Protein AF-A0A968XTE6-F1 (afdb_monomer_lite)

Radius of gyration: 17.62 Å; chains: 1; bounding box: 47×29×56 Å

Secondary structure (DSSP, 8-state):
----------GGGS---PPPPSS-----------SS-SSGGGS--SS-HHHHHHHHTTS-HHHHHHHTHHHHT-------

Sequence (80 aa):
MDYLKFTNVDTAALIHRGKVPERDRYTLFYDYTSRLPRRPYYCKSSLPEPELSRVARVLNQRQRECVFWRESGRVRGSGG

Foldseek 3Di:
DDPPPPPVPPCVPDDDDDDDDPDDDDDDDDDDADLDHPCVVVVDDPDDPVVLVVVCVPDDPVVNCRSPSVVVPPDPPPDD

Structure (mmCIF, N/CA/C/O backbone):
data_AF-A0A968XTE6-F1
#
_entry.id   AF-A0A968XTE6-F1
#
loop_
_atom_site.group_PDB
_atom_site.id
_atom_site.type_symbol
_atom_site.label_atom_id
_atom_site.label_alt_id
_atom_site.label_comp_id
_atom_site.label_asym_id
_atom_site.label_entity_id
_atom_site.label_seq_id
_atom_site.pdbx_PDB_ins_code
_atom_site.Cartn_x
_atom_site.Cartn_y
_atom_site.Cartn_z
_atom_site.occupancy
_atom_site.B_iso_or_equiv
_atom_site.auth_seq_id
_atom_site.auth_comp_id
_atom_site.auth_asym_id
_atom_site.auth_atom_id
_atom_site.pdbx_PDB_model_num
ATOM 1 N N . MET A 1 1 ? 29.096 5.878 19.998 1.00 34.19 1 MET A N 1
ATOM 2 C CA . MET A 1 1 ? 28.011 4.942 19.637 1.00 34.19 1 MET A CA 1
ATOM 3 C C . MET A 1 1 ? 26.874 5.792 19.126 1.00 34.19 1 MET A C 1
ATOM 5 O O . MET A 1 1 ? 26.068 6.284 19.908 1.00 34.19 1 MET A O 1
ATOM 9 N N . ASP A 1 2 ? 26.920 6.079 17.832 1.00 31.14 2 ASP A N 1
ATOM 10 C CA . ASP A 1 2 ? 25.993 6.995 17.189 1.00 31.14 2 ASP A CA 1
ATOM 11 C C . ASP A 1 2 ? 24.642 6.309 17.043 1.00 31.14 2 ASP A C 1
ATOM 13 O O . ASP A 1 2 ? 24.516 5.260 16.410 1.00 31.14 2 ASP A O 1
ATOM 17 N N . TYR A 1 3 ? 23.624 6.892 17.669 1.00 36.44 3 TYR A N 1
ATOM 18 C CA . TYR A 1 3 ? 22.249 6.509 17.415 1.00 36.44 3 TYR A CA 1
ATOM 19 C C . TYR A 1 3 ? 21.955 6.798 15.944 1.00 36.44 3 TYR A C 1
ATOM 21 O O . TYR A 1 3 ? 21.807 7.953 15.541 1.00 36.44 3 TYR A O 1
ATOM 29 N N . LEU A 1 4 ? 21.853 5.736 15.145 1.00 32.56 4 LEU A N 1
ATOM 30 C CA . LEU A 1 4 ? 21.180 5.759 13.856 1.00 32.56 4 LEU A CA 1
ATOM 31 C C . LEU A 1 4 ? 19.754 6.270 14.090 1.00 32.56 4 LEU A C 1
ATOM 33 O O . LEU A 1 4 ? 18.839 5.521 14.431 1.00 32.56 4 LEU A O 1
ATOM 37 N N . LYS A 1 5 ? 19.570 7.582 13.917 1.00 36.84 5 LYS A N 1
ATOM 38 C CA . LYS A 1 5 ? 18.281 8.171 13.577 1.00 36.84 5 LYS A CA 1
ATOM 39 C C . LYS A 1 5 ? 17.820 7.442 12.320 1.00 36.84 5 LYS A C 1
ATOM 41 O O . LYS A 1 5 ? 18.280 7.753 11.226 1.00 36.84 5 LYS A O 1
ATOM 46 N N . PHE A 1 6 ? 16.904 6.491 12.475 1.00 38.94 6 PHE A N 1
ATOM 47 C CA . PHE A 1 6 ? 16.016 6.107 11.390 1.00 38.94 6 PHE A CA 1
ATOM 48 C C . PHE A 1 6 ? 15.198 7.353 11.050 1.00 38.94 6 PHE A C 1
ATOM 50 O O . PHE A 1 6 ? 14.127 7.600 11.605 1.00 38.94 6 PHE A O 1
ATOM 57 N N . THR A 1 7 ? 15.733 8.203 10.178 1.00 37.09 7 THR A N 1
ATOM 58 C CA . THR A 1 7 ? 14.888 9.102 9.416 1.00 37.09 7 THR A CA 1
ATOM 59 C C . THR A 1 7 ? 13.969 8.171 8.637 1.00 37.09 7 THR A C 1
ATOM 61 O O . THR A 1 7 ? 14.428 7.357 7.840 1.00 37.09 7 THR A O 1
ATOM 64 N N . ASN A 1 8 ? 12.667 8.203 8.935 1.00 46.22 8 ASN A N 1
ATOM 65 C CA . ASN A 1 8 ? 11.668 7.715 7.994 1.00 46.22 8 ASN A CA 1
ATOM 66 C C . ASN A 1 8 ? 11.963 8.464 6.696 1.00 46.22 8 ASN A C 1
ATOM 68 O O . ASN A 1 8 ? 11.622 9.642 6.576 1.00 46.22 8 ASN A O 1
ATOM 72 N N . VAL A 1 9 ? 12.702 7.830 5.786 1.00 51.28 9 VAL A N 1
ATOM 73 C CA . VAL A 1 9 ? 12.850 8.320 4.427 1.00 51.28 9 VAL A CA 1
ATOM 74 C C . VAL A 1 9 ? 11.423 8.424 3.933 1.00 51.28 9 VAL A C 1
ATOM 76 O O . VAL A 1 9 ? 10.700 7.428 3.906 1.00 51.28 9 VAL A O 1
ATOM 79 N N . ASP A 1 10 ? 10.994 9.647 3.642 1.00 64.12 10 ASP A N 1
ATOM 80 C CA . ASP A 1 10 ? 9.749 9.874 2.936 1.00 64.12 10 ASP A CA 1
ATOM 81 C C . ASP A 1 10 ? 9.975 9.283 1.546 1.00 64.12 10 ASP A C 1
ATOM 83 O O . ASP A 1 10 ? 10.483 9.952 0.651 1.00 64.12 10 ASP A O 1
ATOM 87 N N . THR A 1 11 ? 9.725 7.982 1.387 1.00 66.75 11 THR A N 1
ATOM 88 C CA . THR A 1 11 ? 9.893 7.296 0.103 1.00 66.75 11 THR A CA 1
ATOM 89 C C . THR A 1 11 ? 8.995 7.929 -0.952 1.00 66.75 11 THR A C 1
ATOM 91 O O . THR A 1 11 ? 9.309 7.844 -2.135 1.00 66.75 11 THR A O 1
ATOM 94 N N . ALA A 1 12 ? 7.955 8.668 -0.541 1.00 69.75 12 ALA A N 1
ATOM 95 C CA . ALA A 1 12 ? 7.158 9.495 -1.434 1.00 69.75 12 ALA A CA 1
ATOM 96 C C . ALA A 1 12 ? 7.945 10.667 -2.058 1.00 69.75 12 ALA A C 1
ATOM 98 O O . ALA A 1 12 ? 7.501 11.218 -3.062 1.00 69.75 12 ALA A O 1
ATOM 99 N N . ALA A 1 13 ? 9.109 11.046 -1.515 1.00 77.56 13 ALA A N 1
ATOM 100 C CA . ALA A 1 13 ? 10.019 12.019 -2.123 1.00 77.56 13 ALA A CA 1
ATOM 101 C C . ALA A 1 13 ? 10.945 11.404 -3.191 1.00 77.56 13 ALA A C 1
ATOM 103 O O . ALA A 1 13 ? 11.593 12.143 -3.933 1.00 77.56 13 ALA A O 1
ATOM 104 N N . LEU A 1 14 ? 11.024 10.071 -3.290 1.00 82.62 14 LEU A N 1
ATOM 105 C CA . LEU A 1 14 ? 11.847 9.397 -4.292 1.00 82.62 14 LEU A CA 1
ATOM 106 C C . LEU A 1 14 ? 11.076 9.265 -5.606 1.00 82.62 14 LEU A C 1
ATOM 108 O O . LEU A 1 14 ? 10.148 8.462 -5.739 1.00 82.62 14 LEU A O 1
ATOM 112 N N . ILE A 1 15 ? 11.505 10.025 -6.612 1.00 84.94 15 ILE A N 1
ATOM 113 C CA . ILE A 1 15 ? 11.011 9.865 -7.979 1.00 84.94 15 ILE A CA 1
ATOM 114 C C . ILE A 1 15 ? 11.570 8.553 -8.531 1.00 84.94 15 ILE A C 1
ATOM 116 O O . ILE A 1 15 ? 12.781 8.386 -8.661 1.00 84.94 15 ILE A O 1
ATOM 120 N N . HIS A 1 16 ? 10.686 7.622 -8.873 1.00 85.56 16 HIS A N 1
ATOM 121 C CA . HIS A 1 16 ? 11.053 6.339 -9.456 1.00 85.56 16 HIS A CA 1
ATOM 122 C C . HIS A 1 16 ? 10.113 5.988 -10.612 1.00 85.56 16 HIS A C 1
ATOM 124 O O . HIS A 1 16 ? 8.967 6.430 -10.671 1.00 85.56 16 HIS A O 1
ATOM 130 N N . ARG A 1 17 ? 10.610 5.183 -11.554 1.00 89.81 17 ARG A N 1
ATOM 131 C CA . ARG A 1 17 ? 9.833 4.656 -12.679 1.00 89.81 17 ARG A CA 1
ATOM 132 C C . ARG A 1 17 ? 10.255 3.218 -12.942 1.00 89.81 17 ARG A C 1
ATOM 134 O O . ARG A 1 17 ? 11.443 2.902 -12.918 1.00 89.81 17 ARG A O 1
ATOM 141 N N . GLY A 1 18 ? 9.291 2.349 -13.234 1.00 89.44 18 GLY A N 1
ATOM 142 C CA . GLY A 1 18 ? 9.595 0.999 -13.702 1.00 89.44 18 GLY A CA 1
ATOM 143 C C . GLY A 1 18 ? 10.360 1.021 -15.032 1.00 89.44 18 GLY A C 1
ATOM 144 O O . GLY A 1 18 ? 10.029 1.794 -15.932 1.00 89.44 18 GLY A O 1
ATOM 145 N N . LYS A 1 19 ? 11.363 0.146 -15.181 1.00 93.38 19 LYS A N 1
ATOM 146 C CA . LYS A 1 19 ? 12.031 -0.093 -16.475 1.00 93.38 19 LYS A CA 1
ATOM 147 C C . LYS A 1 19 ? 11.019 -0.635 -17.494 1.00 93.38 19 LYS A C 1
ATOM 149 O O . LYS A 1 19 ? 10.122 -1.386 -17.099 1.00 93.38 19 LYS A O 1
ATOM 154 N N . 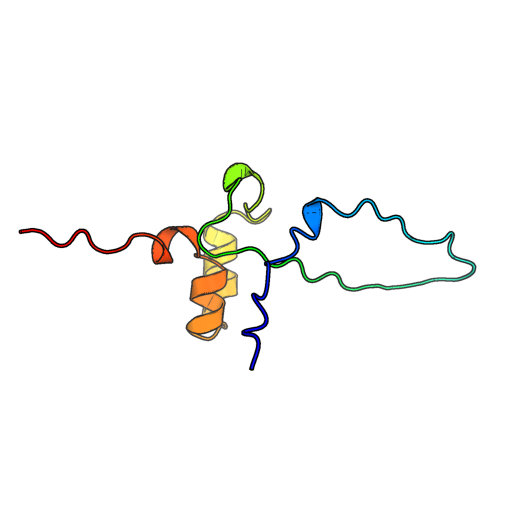VAL A 1 20 ? 11.197 -0.305 -18.776 1.00 94.81 20 VAL A N 1
ATOM 155 C CA . VAL A 1 20 ? 10.443 -0.909 -19.890 1.00 94.81 20 VAL A CA 1
ATOM 156 C C . VAL A 1 20 ? 10.507 -2.443 -19.776 1.00 94.81 20 VAL A C 1
ATOM 158 O O . VAL A 1 20 ? 11.609 -2.978 -19.622 1.00 94.81 20 VAL A O 1
ATOM 161 N N . PRO A 1 21 ? 9.364 -3.150 -19.754 1.00 94.56 21 PRO A N 1
ATOM 162 C CA . PRO A 1 21 ? 9.353 -4.603 -19.651 1.00 94.56 21 PRO A CA 1
ATOM 163 C C . PRO A 1 21 ? 9.784 -5.247 -20.976 1.00 94.56 21 PRO A C 1
ATOM 165 O O . PRO A 1 21 ? 9.322 -4.853 -22.040 1.00 94.56 21 PRO A O 1
ATOM 168 N N . GLU A 1 22 ? 10.656 -6.252 -20.900 1.00 96.62 22 GLU A N 1
ATOM 169 C CA . GLU A 1 22 ? 11.085 -7.080 -22.046 1.00 96.62 22 GLU A CA 1
ATOM 170 C C . GLU A 1 22 ? 10.227 -8.359 -22.184 1.00 96.62 22 GLU A C 1
ATOM 172 O O . GLU A 1 22 ? 10.315 -9.082 -23.169 1.00 96.62 22 GLU A O 1
ATOM 177 N N . ARG A 1 23 ? 9.402 -8.639 -21.167 1.00 95.94 23 ARG A N 1
ATOM 178 C CA . ARG A 1 23 ? 8.437 -9.741 -21.050 1.00 95.94 23 ARG A CA 1
ATOM 179 C C . ARG A 1 23 ? 7.421 -9.405 -19.957 1.00 95.94 23 ARG A C 1
ATOM 181 O O . ARG A 1 23 ? 7.629 -8.440 -19.213 1.00 95.94 23 ARG A O 1
ATOM 188 N N . ASP A 1 24 ? 6.393 -10.234 -19.805 1.00 96.44 24 ASP A N 1
ATOM 189 C CA . ASP A 1 24 ? 5.414 -10.093 -18.726 1.00 96.44 24 ASP A CA 1
ATOM 190 C C . ASP A 1 24 ? 6.098 -10.049 -17.355 1.00 96.44 24 ASP A C 1
ATOM 192 O O . ASP A 1 24 ? 6.948 -10.878 -17.012 1.00 96.44 24 ASP A O 1
ATOM 196 N N . ARG A 1 25 ? 5.740 -9.033 -16.567 1.00 95.44 25 ARG A N 1
ATOM 197 C CA . ARG A 1 25 ? 6.289 -8.795 -15.233 1.00 95.44 25 ARG A CA 1
ATOM 198 C C . ARG A 1 25 ? 5.170 -8.394 -14.290 1.00 95.44 25 ARG A C 1
ATOM 200 O O . ARG A 1 25 ? 4.616 -7.303 -14.406 1.00 95.44 25 ARG A O 1
ATOM 207 N N . TYR A 1 26 ? 4.909 -9.254 -13.318 1.00 94.94 26 TYR A N 1
ATOM 208 C CA . TYR A 1 26 ? 3.986 -8.985 -12.224 1.00 94.94 26 TYR A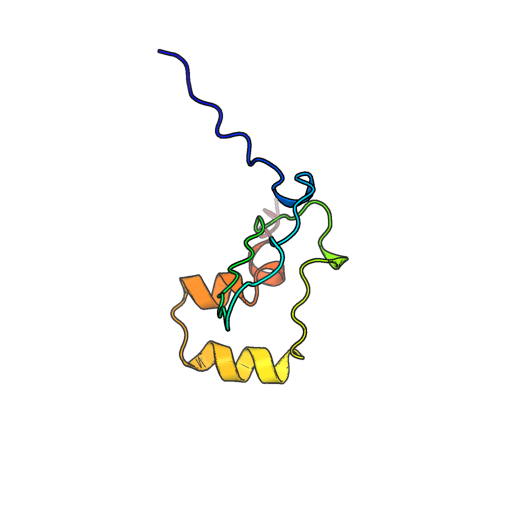 CA 1
ATOM 209 C C . TYR A 1 26 ? 4.751 -8.423 -11.032 1.00 94.94 26 TYR A C 1
ATOM 211 O O . TYR A 1 26 ? 5.899 -8.791 -10.782 1.00 94.94 26 TYR A O 1
ATOM 219 N N . THR A 1 27 ? 4.120 -7.518 -10.297 1.00 91.44 27 THR A N 1
ATOM 220 C CA . THR A 1 27 ? 4.693 -6.936 -9.087 1.00 91.44 27 THR A CA 1
ATOM 221 C C . THR A 1 27 ? 3.585 -6.673 -8.082 1.00 91.44 27 THR A C 1
ATOM 223 O O . THR A 1 27 ? 2.452 -6.374 -8.460 1.00 91.44 27 THR A O 1
ATOM 226 N N . LEU A 1 28 ? 3.923 -6.786 -6.803 1.00 91.00 28 LEU A N 1
ATOM 227 C CA . LEU A 1 28 ? 3.058 -6.423 -5.691 1.00 91.00 28 LEU A CA 1
ATOM 228 C C . LEU A 1 28 ? 3.701 -5.240 -4.978 1.00 91.00 28 LEU A C 1
ATOM 230 O O . LEU A 1 28 ? 4.869 -5.307 -4.599 1.00 91.00 28 LEU A O 1
ATOM 234 N N . PHE A 1 29 ? 2.939 -4.165 -4.817 1.00 86.06 29 PHE A N 1
ATOM 235 C CA . PHE A 1 29 ? 3.374 -2.991 -4.075 1.00 86.06 29 PHE A CA 1
ATOM 236 C C . PHE A 1 29 ? 2.727 -3.002 -2.696 1.00 86.06 29 PHE A C 1
ATOM 238 O O . PHE A 1 29 ? 1.523 -3.228 -2.569 1.00 86.06 29 PHE A O 1
ATOM 245 N N . TYR A 1 30 ? 3.542 -2.753 -1.675 1.00 85.06 30 TYR A N 1
ATOM 246 C CA . TYR A 1 30 ? 3.077 -2.523 -0.318 1.00 85.06 30 TYR A CA 1
ATOM 247 C C . TYR A 1 30 ? 3.465 -1.107 0.081 1.00 85.06 30 TYR A C 1
ATOM 249 O O . TYR A 1 30 ? 4.626 -0.838 0.392 1.00 85.06 30 TYR A O 1
ATOM 257 N N . ASP A 1 31 ? 2.482 -0.216 0.069 1.00 82.88 31 ASP A N 1
ATOM 258 C CA . ASP A 1 31 ? 2.665 1.149 0.533 1.00 82.88 31 ASP A CA 1
ATOM 259 C C . ASP A 1 31 ? 2.361 1.222 2.026 1.00 82.88 31 ASP A C 1
ATOM 261 O O . ASP A 1 31 ? 1.303 0.797 2.499 1.00 82.88 31 ASP A O 1
ATOM 265 N N . TYR A 1 32 ? 3.302 1.781 2.779 1.00 85.31 32 TYR A N 1
ATOM 266 C CA . TYR A 1 32 ? 3.163 1.989 4.211 1.00 85.31 32 TYR A CA 1
ATOM 267 C C . TYR A 1 32 ? 3.210 3.475 4.518 1.00 85.31 32 TYR A C 1
ATOM 269 O O . TYR A 1 32 ? 3.937 4.248 3.899 1.00 85.31 32 TYR A O 1
ATOM 277 N N . THR A 1 33 ? 2.444 3.873 5.522 1.00 84.81 33 THR A N 1
ATOM 278 C CA . THR A 1 33 ? 2.461 5.235 6.031 1.00 84.81 33 THR A CA 1
ATOM 279 C C . THR A 1 33 ? 2.458 5.222 7.552 1.00 84.81 33 THR A C 1
ATOM 281 O O . THR A 1 33 ? 2.026 4.253 8.181 1.00 84.81 33 THR A O 1
ATOM 284 N N . SER A 1 34 ? 2.968 6.294 8.153 1.00 85.38 34 SER A N 1
ATOM 285 C CA . SER A 1 34 ? 2.880 6.496 9.600 1.00 85.38 34 SER A CA 1
ATOM 286 C C . SER A 1 34 ? 1.414 6.535 10.044 1.00 85.38 34 SER A C 1
ATOM 288 O O . SER A 1 34 ? 0.555 6.997 9.298 1.00 85.38 34 SER A O 1
ATOM 290 N N . ARG A 1 35 ? 1.125 6.146 11.296 1.00 84.81 35 ARG A N 1
ATOM 291 C CA . ARG A 1 35 ? -0.209 6.341 11.906 1.00 84.81 35 ARG A CA 1
ATOM 292 C C . ARG A 1 35 ? -0.599 7.824 12.011 1.00 84.81 35 ARG A C 1
ATOM 294 O O . ARG A 1 35 ? -1.776 8.139 12.142 1.00 84.81 35 ARG A O 1
ATOM 301 N N . LEU A 1 36 ? 0.384 8.722 11.924 1.00 85.25 36 LEU A N 1
ATOM 302 C CA . LEU A 1 36 ? 0.218 10.174 11.859 1.00 85.25 36 LEU A CA 1
ATOM 303 C C . LEU A 1 36 ? 0.851 10.700 10.558 1.00 85.25 36 LEU A C 1
ATOM 305 O O . LEU A 1 36 ? 1.941 11.278 10.586 1.00 85.25 36 LEU A O 1
ATOM 309 N N . PRO A 1 37 ? 0.233 10.451 9.390 1.00 85.06 37 PRO A N 1
ATOM 310 C CA . PRO A 1 37 ? 0.802 10.867 8.118 1.00 85.06 37 PRO A CA 1
ATOM 311 C C . PRO A 1 37 ? 0.755 12.391 7.981 1.00 85.06 37 PRO A C 1
ATOM 313 O O . PRO A 1 37 ? -0.247 13.022 8.311 1.00 85.06 37 PRO A O 1
ATOM 316 N N . ARG A 1 38 ? 1.808 12.993 7.411 1.00 83.00 38 ARG A N 1
ATOM 317 C CA . ARG A 1 38 ? 1.861 14.449 7.148 1.00 83.00 38 ARG A CA 1
ATOM 318 C C . ARG A 1 38 ? 0.751 14.919 6.208 1.00 83.00 38 ARG A C 1
ATOM 320 O O . ARG A 1 38 ? 0.357 16.078 6.254 1.00 83.00 38 ARG A O 1
ATOM 327 N N . ARG A 1 39 ? 0.264 14.030 5.335 1.00 84.00 39 ARG A N 1
ATOM 328 C CA . ARG A 1 39 ? -0.808 14.314 4.374 1.00 84.00 39 ARG A CA 1
ATOM 329 C C . ARG A 1 39 ? -1.908 13.240 4.442 1.00 84.00 39 ARG A C 1
ATOM 331 O O . ARG A 1 39 ? -2.030 12.437 3.519 1.00 84.00 39 ARG A O 1
ATOM 338 N N . PRO A 1 40 ? -2.746 13.235 5.499 1.00 85.62 40 PRO A N 1
ATOM 339 C CA . PRO A 1 40 ? -3.777 12.216 5.738 1.00 85.62 40 PRO A CA 1
ATOM 340 C C . PRO A 1 40 ? -4.727 11.981 4.566 1.00 85.62 40 PRO A C 1
ATOM 342 O O . PRO A 1 40 ? -5.235 10.875 4.391 1.00 85.62 40 PRO A O 1
ATOM 345 N N . TYR A 1 41 ? -4.994 13.027 3.780 1.00 84.12 41 TYR A N 1
ATOM 346 C CA . TYR A 1 41 ? -5.917 12.987 2.651 1.00 84.12 41 TYR A CA 1
ATOM 347 C C . TYR A 1 41 ? -5.515 11.968 1.574 1.00 84.12 41 TYR A C 1
ATOM 349 O O . TYR A 1 41 ? -6.404 11.342 1.005 1.00 84.12 41 TYR A O 1
ATOM 357 N N . TYR A 1 42 ? -4.212 11.755 1.354 1.00 83.31 42 TYR A N 1
ATOM 358 C CA . TYR A 1 42 ? -3.705 10.795 0.366 1.00 83.31 42 TYR A CA 1
ATOM 359 C C . TYR A 1 42 ? -3.638 9.355 0.891 1.00 83.31 42 TYR A C 1
ATOM 361 O O . TYR A 1 42 ? -3.456 8.429 0.116 1.00 83.31 42 TYR A O 1
ATOM 369 N N . CYS A 1 43 ? -3.823 9.148 2.196 1.00 85.88 43 CYS A N 1
ATOM 370 C CA . CYS A 1 43 ? -3.749 7.834 2.843 1.00 85.88 43 CYS A CA 1
ATOM 371 C C . CYS A 1 43 ? -5.139 7.194 3.019 1.00 85.88 43 CYS A C 1
ATOM 373 O O . CYS A 1 43 ? -5.396 6.505 4.010 1.00 85.88 43 CYS A O 1
ATOM 375 N N . LYS A 1 44 ? -6.081 7.500 2.120 1.00 83.94 44 LYS A N 1
ATOM 376 C CA . LYS A 1 44 ? -7.437 6.939 2.143 1.00 83.94 44 LYS A CA 1
ATOM 377 C C . LYS A 1 44 ? -7.466 5.635 1.355 1.00 83.94 44 LYS A C 1
ATOM 379 O O . LYS A 1 44 ? -6.872 5.545 0.288 1.00 83.94 44 LYS A O 1
ATOM 384 N N . SER A 1 45 ? -8.195 4.653 1.873 1.00 87.88 45 SER A N 1
ATOM 385 C CA . SER A 1 45 ? -8.515 3.453 1.106 1.00 87.88 45 SER A CA 1
ATOM 386 C C . SER A 1 45 ? -9.401 3.806 -0.088 1.00 87.88 45 SER A C 1
ATOM 388 O O . SER A 1 45 ? -10.263 4.681 0.017 1.00 87.88 45 SER A O 1
ATOM 390 N N . SER A 1 46 ? -9.226 3.091 -1.198 1.00 89.38 46 SER A N 1
ATOM 391 C CA . SER A 1 46 ? -10.165 3.115 -2.325 1.00 89.38 46 SER A CA 1
ATOM 392 C C . SER A 1 46 ? -11.469 2.375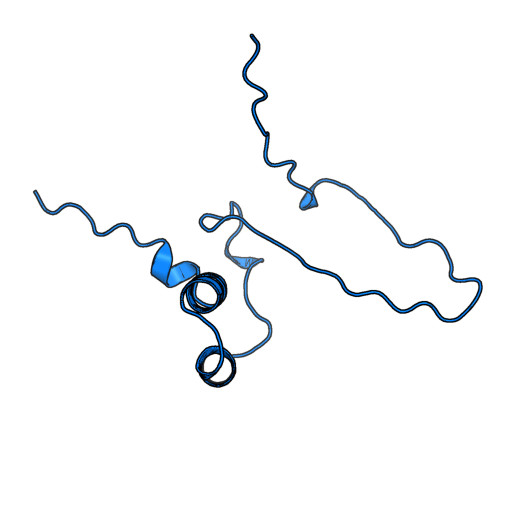 -2.015 1.00 89.38 46 SER A C 1
ATOM 394 O O . SER A 1 46 ? -12.469 2.590 -2.693 1.00 89.38 46 SER A O 1
ATOM 396 N N . LEU A 1 47 ? -11.468 1.503 -1.001 1.00 92.38 47 LEU A N 1
ATOM 397 C CA . LEU A 1 47 ? -12.667 0.806 -0.546 1.00 92.38 47 LEU A CA 1
ATOM 398 C C . LEU A 1 47 ? -13.481 1.690 0.408 1.00 92.38 47 LEU A C 1
ATOM 400 O O . LEU A 1 47 ? -12.896 2.319 1.297 1.00 92.38 47 LEU A O 1
ATOM 404 N N . PRO A 1 48 ? -14.820 1.697 0.285 1.00 92.88 48 PRO A N 1
ATOM 405 C CA . PRO A 1 48 ? -15.683 2.361 1.249 1.00 92.88 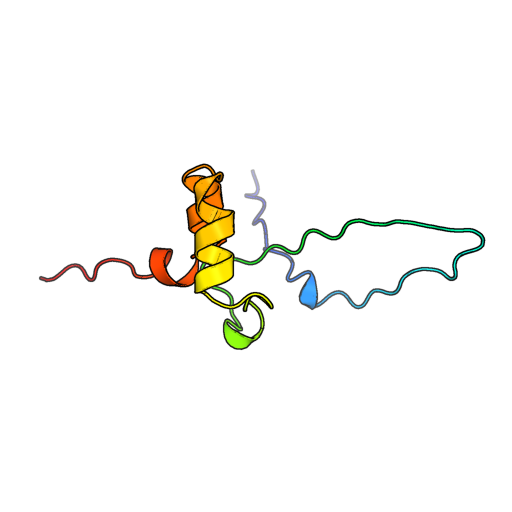48 PRO A CA 1
ATOM 406 C C . PRO A 1 48 ? -15.661 1.627 2.600 1.00 92.88 48 PRO A C 1
ATOM 408 O O . PRO A 1 48 ? -15.334 0.442 2.695 1.00 92.88 48 PRO A O 1
ATOM 411 N N . GLU A 1 49 ? -16.038 2.334 3.661 1.00 92.12 49 GLU A N 1
ATOM 412 C CA . GLU A 1 49 ? -15.967 1.848 5.045 1.00 92.12 49 GLU A CA 1
ATOM 413 C C . GLU A 1 49 ? -16.715 0.523 5.316 1.00 92.12 49 GLU A C 1
ATOM 415 O O . GLU A 1 49 ? -16.151 -0.332 6.010 1.00 92.12 49 GLU A O 1
ATOM 420 N N . PRO A 1 50 ? -17.911 0.257 4.743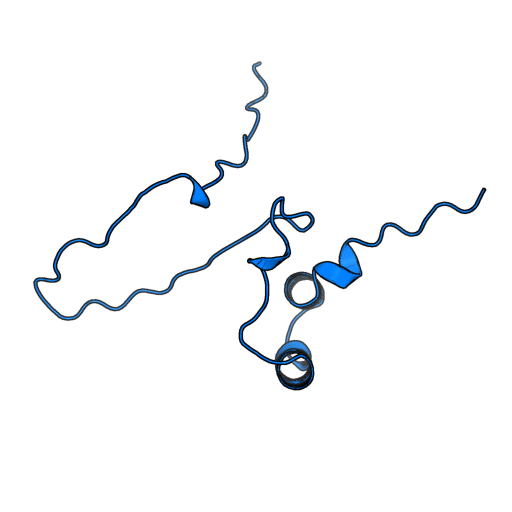 1.00 95.44 50 PRO A N 1
ATOM 421 C CA . PRO A 1 50 ? -18.575 -1.038 4.917 1.00 95.44 50 PRO A CA 1
ATOM 422 C C . PRO A 1 50 ? -17.766 -2.212 4.343 1.00 95.44 50 PRO A C 1
ATOM 424 O O . PRO A 1 50 ? -17.698 -3.283 4.948 1.00 95.44 50 PRO A O 1
ATOM 427 N N . GLU A 1 51 ? -17.096 -2.004 3.207 1.00 96.81 51 GLU A N 1
ATOM 428 C CA . GLU A 1 51 ? -16.257 -3.025 2.573 1.00 96.81 51 GLU A CA 1
ATOM 429 C C . GLU A 1 51 ? -14.969 -3.258 3.365 1.00 96.81 51 GLU A C 1
ATOM 431 O O . GLU A 1 51 ? -14.586 -4.405 3.604 1.00 96.81 51 GLU A O 1
ATOM 436 N N . LEU A 1 52 ? -14.346 -2.184 3.860 1.00 94.75 52 LEU A N 1
ATOM 437 C CA . LEU A 1 52 ? -13.218 -2.290 4.789 1.00 94.75 52 LEU A CA 1
ATOM 438 C C . LEU A 1 52 ? -13.594 -3.074 6.046 1.00 94.75 52 LEU A C 1
ATOM 440 O O . LEU A 1 52 ? -12.850 -3.962 6.460 1.00 94.75 52 LEU A O 1
ATOM 444 N N . SER A 1 53 ? -14.764 -2.791 6.620 1.00 95.12 53 SER A N 1
ATOM 445 C CA . SER A 1 53 ? -15.282 -3.497 7.793 1.00 95.12 53 SER A CA 1
ATOM 446 C C . SER A 1 53 ? -15.473 -4.983 7.520 1.00 95.12 53 SER A C 1
ATOM 448 O O . SER A 1 53 ? -15.123 -5.806 8.364 1.00 95.12 53 SER A O 1
ATOM 450 N N . ARG A 1 54 ? -15.960 -5.351 6.328 1.00 96.88 54 ARG A N 1
ATOM 451 C CA . ARG A 1 54 ? -16.108 -6.752 5.916 1.00 96.88 54 ARG A CA 1
ATOM 452 C 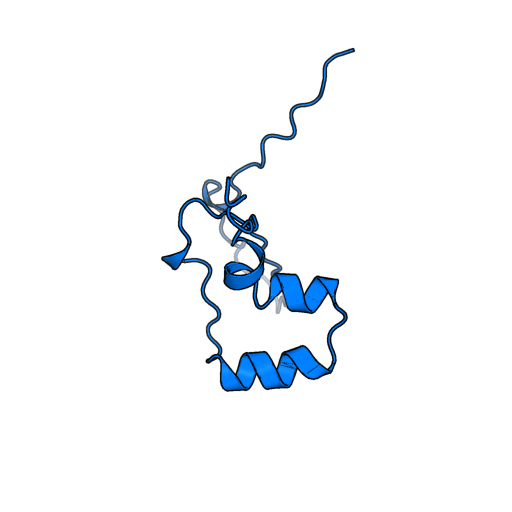C . ARG A 1 54 ? -14.759 -7.467 5.829 1.00 96.88 54 ARG A C 1
ATOM 454 O O . ARG A 1 54 ? -14.623 -8.548 6.400 1.00 96.88 54 ARG A O 1
ATOM 461 N N . VAL A 1 55 ? -13.765 -6.854 5.182 1.00 94.75 55 VAL A N 1
ATOM 462 C CA . VAL A 1 55 ? -12.401 -7.404 5.068 1.00 94.75 55 VAL A CA 1
ATOM 463 C C . VAL A 1 55 ? -11.733 -7.515 6.441 1.00 94.75 55 VAL A C 1
ATOM 465 O O . VAL A 1 55 ? -11.074 -8.508 6.737 1.00 94.75 55 VAL A O 1
ATOM 468 N N . ALA A 1 56 ? -11.950 -6.538 7.320 1.00 95.88 56 ALA A N 1
ATOM 469 C CA . ALA A 1 56 ? -11.337 -6.494 8.640 1.00 95.88 56 ALA A CA 1
ATOM 470 C C . ALA A 1 56 ? -11.747 -7.647 9.573 1.00 95.88 56 ALA A C 1
ATOM 472 O O . ALA A 1 56 ? -11.012 -7.938 10.516 1.00 95.88 56 ALA A O 1
ATOM 473 N N . ARG A 1 57 ? -12.873 -8.334 9.322 1.00 96.50 57 ARG A N 1
ATOM 474 C CA . ARG A 1 57 ? -13.381 -9.419 10.192 1.00 96.50 57 ARG A CA 1
ATOM 475 C C . ARG A 1 57 ? -12.427 -10.606 10.306 1.00 96.50 57 ARG A C 1
ATOM 477 O O . ARG A 1 57 ? -12.435 -11.279 11.330 1.00 96.50 57 ARG A O 1
ATOM 484 N N . VAL A 1 58 ? -11.615 -10.853 9.279 1.00 97.31 58 VAL A N 1
ATOM 485 C CA . VAL A 1 58 ? -10.643 -11.962 9.251 1.00 97.31 58 VAL A CA 1
ATOM 486 C C . VAL A 1 58 ? -9.228 -11.526 9.643 1.00 97.31 58 VAL A C 1
ATOM 488 O O . VAL A 1 58 ? -8.311 -12.342 9.668 1.00 97.31 58 VAL A O 1
ATOM 491 N N . LEU A 1 59 ? -9.032 -10.240 9.943 1.00 96.69 59 LEU A N 1
ATOM 492 C CA . LEU A 1 59 ? -7.728 -9.675 10.266 1.00 96.69 59 LEU A CA 1
ATOM 493 C C . LEU A 1 59 ? -7.454 -9.726 11.772 1.00 96.69 59 LEU A C 1
ATOM 495 O O . LEU A 1 59 ? -8.336 -9.522 12.614 1.00 96.69 59 LEU A O 1
ATOM 499 N N . ASN A 1 60 ? -6.187 -9.916 12.133 1.00 96.88 60 ASN A N 1
ATOM 500 C CA . ASN A 1 60 ? -5.774 -9.797 13.528 1.00 96.88 60 ASN A CA 1
ATOM 501 C C . ASN A 1 60 ? -5.849 -8.335 14.012 1.00 96.88 60 ASN A C 1
ATOM 503 O O . ASN A 1 60 ? -6.002 -7.400 13.225 1.00 96.88 60 ASN A O 1
ATOM 507 N N . GLN A 1 61 ? -5.745 -8.131 15.327 1.00 94.12 61 GLN A N 1
ATOM 508 C CA . GLN A 1 61 ? -5.906 -6.808 15.940 1.00 94.12 61 GLN A CA 1
ATOM 509 C C . GLN A 1 61 ? -4.945 -5.763 15.349 1.00 94.12 61 GLN A C 1
ATOM 511 O O . GLN A 1 61 ? -5.365 -4.670 14.978 1.00 94.12 61 GLN A O 1
ATOM 516 N N . ARG A 1 62 ? -3.669 -6.126 15.175 1.00 92.88 62 ARG A N 1
ATOM 517 C CA . ARG A 1 62 ? -2.645 -5.232 14.619 1.00 92.88 62 ARG A CA 1
ATOM 518 C C . ARG A 1 62 ? -2.966 -4.809 13.184 1.00 92.88 62 ARG A C 1
ATOM 520 O O . ARG A 1 62 ? -2.774 -3.653 12.831 1.00 92.88 62 ARG A O 1
ATOM 527 N N . GLN A 1 63 ? -3.449 -5.732 12.356 1.00 93.38 63 GLN A N 1
ATOM 528 C CA . GLN A 1 63 ? -3.858 -5.444 10.980 1.00 93.38 63 GLN A CA 1
ATOM 529 C C . GLN A 1 63 ? -5.107 -4.560 10.935 1.00 93.38 63 GLN A C 1
ATOM 531 O O . GLN A 1 63 ? -5.156 -3.615 10.150 1.00 93.38 63 GLN A O 1
ATOM 536 N N . ARG A 1 64 ? -6.089 -4.819 11.807 1.00 93.88 64 ARG A N 1
ATOM 537 C CA . ARG A 1 64 ? -7.288 -3.976 11.933 1.00 93.88 64 ARG A CA 1
ATOM 538 C C . ARG A 1 64 ? -6.930 -2.537 12.295 1.00 93.88 64 ARG A C 1
ATOM 540 O O . ARG A 1 64 ? -7.449 -1.613 11.680 1.00 93.88 64 ARG A O 1
ATOM 547 N N . GLU A 1 65 ? -5.982 -2.337 13.206 1.00 92.00 65 GLU A N 1
ATOM 548 C CA . GLU A 1 65 ? -5.476 -0.999 13.539 1.00 92.00 65 GLU A CA 1
ATOM 549 C C . GLU A 1 65 ? -4.798 -0.289 12.361 1.00 92.00 65 GLU A C 1
ATOM 551 O O . GLU A 1 65 ? -4.849 0.934 12.281 1.00 92.00 65 GLU A O 1
ATOM 556 N N . CYS A 1 66 ? -4.170 -1.025 11.438 1.00 90.81 66 CYS A N 1
ATOM 557 C CA . CYS A 1 66 ? -3.629 -0.438 10.212 1.00 90.81 66 CYS A CA 1
ATOM 558 C C . CYS A 1 66 ? -4.741 -0.015 9.241 1.00 90.81 66 CYS A C 1
ATOM 560 O O . CYS A 1 66 ? -4.633 1.045 8.630 1.00 90.81 66 CYS A O 1
ATOM 562 N N . VAL A 1 67 ? -5.812 -0.807 9.115 1.00 91.56 67 VAL A N 1
ATOM 563 C CA . VAL A 1 67 ? -6.970 -0.469 8.268 1.00 91.56 67 VAL A CA 1
ATOM 564 C C . VAL A 1 67 ? -7.684 0.780 8.796 1.00 91.56 67 VAL A C 1
ATOM 566 O O . VAL A 1 67 ? -7.934 1.715 8.038 1.00 91.56 67 VAL A O 1
ATOM 569 N N . PHE A 1 68 ? -7.933 0.838 10.107 1.00 91.50 68 PHE A N 1
ATOM 570 C CA . PHE A 1 68 ? -8.644 1.933 10.782 1.00 91.50 68 PHE A CA 1
ATOM 571 C C . PHE A 1 68 ? -7.691 2.903 11.496 1.00 91.50 68 PHE A C 1
ATOM 573 O O . PHE A 1 68 ? -7.966 3.411 12.585 1.00 91.50 68 PHE A O 1
ATOM 580 N N . TRP A 1 69 ? -6.543 3.188 10.877 1.00 88.50 69 TRP A N 1
ATOM 581 C CA . TRP A 1 69 ? -5.453 3.961 11.486 1.00 88.50 69 TRP A CA 1
ATOM 582 C C . TRP A 1 69 ? -5.887 5.332 12.033 1.00 88.50 69 TRP A C 1
ATOM 584 O O . TRP A 1 69 ? -5.349 5.789 13.044 1.00 88.50 69 TRP A O 1
ATOM 594 N N . ARG A 1 70 ? -6.904 5.958 11.426 1.00 86.06 70 ARG A N 1
ATOM 595 C CA . ARG A 1 70 ? -7.460 7.260 11.839 1.00 86.06 70 ARG A CA 1
ATOM 596 C C . ARG A 1 70 ? -8.159 7.233 13.195 1.00 86.06 70 ARG A C 1
ATOM 598 O O . ARG A 1 70 ? -8.187 8.248 13.883 1.00 86.06 70 ARG A O 1
ATOM 605 N N . GLU A 1 71 ? -8.714 6.094 13.581 1.00 81.19 71 GLU A N 1
ATOM 606 C CA . GLU A 1 71 ? -9.383 5.927 14.871 1.00 81.19 71 GLU A CA 1
ATOM 607 C C . GLU A 1 71 ? -8.366 5.641 15.973 1.00 81.19 71 GLU A C 1
ATOM 609 O O . GLU A 1 71 ? -8.485 6.164 17.079 1.00 81.19 71 GLU A O 1
ATOM 614 N N . SER A 1 72 ? -7.308 4.897 15.635 1.00 63.12 72 SER A N 1
ATOM 615 C CA . SER A 1 72 ? -6.226 4.549 16.563 1.00 63.12 72 SER A CA 1
ATOM 616 C C . SER A 1 72 ? -5.358 5.744 16.986 1.00 63.12 72 SER A C 1
ATOM 618 O O . SER A 1 72 ? -4.730 5.704 18.040 1.00 63.12 72 SER A O 1
ATOM 620 N N . GLY A 1 73 ? -5.313 6.803 16.167 1.00 55.84 73 GLY A N 1
ATOM 621 C CA . GLY A 1 73 ? -4.506 8.005 16.400 1.00 55.84 73 GLY A CA 1
ATOM 622 C C . GLY A 1 73 ? -5.147 9.040 17.327 1.00 55.84 73 GLY A C 1
ATOM 623 O O . GLY A 1 73 ? -4.482 10.005 17.706 1.00 55.84 73 GLY A O 1
ATOM 624 N N . ARG A 1 74 ? -6.416 8.859 17.725 1.00 55.22 74 ARG A N 1
ATOM 625 C CA . ARG A 1 74 ? -7.007 9.654 18.806 1.00 55.22 74 ARG A CA 1
ATOM 626 C C . ARG A 1 74 ? -6.407 9.176 20.123 1.00 55.22 74 ARG A C 1
ATOM 628 O O . ARG A 1 74 ? -6.946 8.293 20.785 1.00 55.22 74 ARG A O 1
ATOM 635 N N . VAL A 1 75 ? -5.279 9.770 20.505 1.00 51.44 75 VAL A N 1
ATOM 636 C CA . VAL A 1 75 ? -4.856 9.789 21.906 1.00 51.44 75 VAL A CA 1
ATOM 637 C C . VAL A 1 75 ? -6.072 10.249 22.704 1.00 51.44 75 VAL A C 1
ATOM 639 O O . VAL A 1 75 ? -6.635 11.307 22.418 1.00 51.44 75 VAL A O 1
ATOM 642 N N . ARG A 1 76 ? -6.525 9.420 23.652 1.00 48.44 76 ARG A N 1
ATOM 643 C CA . ARG A 1 76 ? -7.503 9.845 24.654 1.00 48.44 76 ARG A CA 1
ATOM 644 C C . ARG A 1 76 ? -6.916 11.103 25.274 1.00 48.44 76 ARG A C 1
ATOM 646 O O . ARG A 1 76 ? -5.848 11.019 25.874 1.00 48.44 76 ARG A O 1
ATOM 653 N N . GLY A 1 77 ? -7.559 12.251 25.071 1.00 43.91 77 GLY A N 1
ATOM 654 C CA . GLY A 1 77 ? -7.220 13.438 25.837 1.00 43.91 77 GLY A CA 1
ATOM 655 C C . GLY A 1 77 ? -7.231 13.027 27.302 1.00 43.91 77 GLY A C 1
ATOM 656 O O . GLY A 1 77 ? -8.237 12.514 27.792 1.00 43.91 77 GLY A O 1
ATOM 657 N N . SER A 1 78 ? -6.085 13.147 27.962 1.00 45.56 78 SER A N 1
ATOM 658 C CA . SER A 1 78 ? -6.010 13.145 29.410 1.00 45.56 78 SER A CA 1
ATOM 659 C C . SER A 1 78 ? -6.860 14.322 29.874 1.00 45.56 78 SER A C 1
ATOM 661 O O . SER A 1 78 ? -6.410 15.464 29.823 1.00 45.56 78 SER A O 1
ATOM 663 N N . GLY A 1 79 ? -8.119 14.041 30.212 1.00 43.28 79 GLY A N 1
ATOM 664 C CA . GLY A 1 79 ? -8.948 14.952 30.980 1.00 43.28 79 GLY A CA 1
ATOM 665 C C . GLY A 1 79 ? -8.304 15.097 32.351 1.00 43.28 79 GLY A C 1
ATOM 666 O O . GLY A 1 79 ? -8.310 14.145 33.131 1.00 43.28 79 GLY A O 1
ATOM 667 N N . GLY A 1 80 ? -7.686 16.251 32.565 1.00 34.38 80 GLY A N 1
ATOM 668 C CA . GLY A 1 80 ? -7.374 16.827 33.865 1.00 34.38 80 GLY A CA 1
ATOM 669 C C . GLY A 1 80 ? -8.168 18.113 34.005 1.00 34.38 80 GLY A C 1
ATOM 670 O O . GLY A 1 80 ? -8.392 18.759 32.953 1.00 34.38 80 GLY A O 1
#

pLDDT: mean 78.79, std 20.37, range [31.14, 97.31]